Protein AF-A0A948VUN8-F1 (afdb_monomer_lite)

Secondary structure (DSSP, 8-state):
-EEEEEPPPTT--EEETTEEEEEEEEEEEEETTEEEEEEEEEEEE-S-TT--EEEEEEEEEEEEEEEEEEE-TTS-EEEEEE----HHHHHHHHHHHHHHH--SEEEE-

Structure (mmCIF, N/CA/C/O backbone):
data_AF-A0A948VUN8-F1
#
_entry.id   AF-A0A948VUN8-F1
#
loop_
_atom_site.group_PDB
_atom_site.id
_atom_site.type_symbol
_atom_site.label_atom_id
_atom_site.label_alt_id
_ato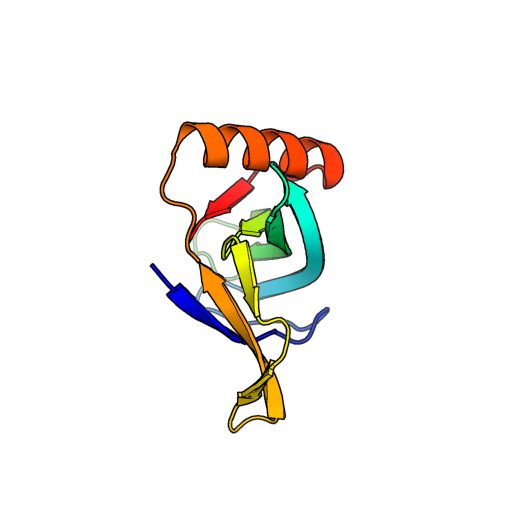m_site.label_comp_id
_atom_site.label_asym_id
_atom_site.label_entity_id
_atom_site.label_seq_id
_atom_site.pdbx_PDB_ins_code
_atom_site.Cartn_x
_atom_site.Cartn_y
_atom_site.Cartn_z
_atom_site.occupancy
_atom_site.B_iso_or_equiv
_atom_site.auth_seq_id
_atom_site.auth_comp_id
_atom_site.auth_asym_id
_atom_site.auth_atom_id
_atom_site.pdbx_PDB_model_num
ATOM 1 N N . MET A 1 1 ? -14.046 -5.494 5.015 1.00 91.62 1 MET A N 1
ATOM 2 C CA . MET A 1 1 ? -13.591 -6.898 5.180 1.00 91.62 1 MET A CA 1
ATOM 3 C C . MET A 1 1 ? -12.196 -6.859 5.771 1.00 91.62 1 MET A C 1
ATOM 5 O O . MET A 1 1 ? -11.383 -6.119 5.229 1.00 91.62 1 MET A O 1
ATOM 9 N N . THR A 1 2 ? -11.929 -7.596 6.853 1.00 96.75 2 THR A N 1
ATOM 10 C CA . THR A 1 2 ? -10.595 -7.626 7.479 1.00 96.75 2 THR A CA 1
ATOM 11 C C . THR A 1 2 ? -9.759 -8.764 6.907 1.00 96.75 2 THR A C 1
ATOM 13 O O . THR A 1 2 ? -10.237 -9.896 6.842 1.00 96.75 2 THR A O 1
ATOM 16 N N . VAL A 1 3 ? -8.527 -8.471 6.496 1.00 97.88 3 VAL A N 1
ATOM 17 C CA . VAL A 1 3 ? -7.569 -9.435 5.937 1.00 97.88 3 VAL A CA 1
ATOM 18 C C . VAL A 1 3 ? -6.181 -9.232 6.546 1.00 97.88 3 VAL A C 1
ATOM 20 O O . VAL A 1 3 ? -5.900 -8.192 7.143 1.00 97.88 3 VAL A O 1
ATOM 23 N N . LYS A 1 4 ? -5.311 -10.236 6.408 1.00 98.06 4 LYS A N 1
ATOM 24 C CA . LYS A 1 4 ? -3.911 -10.152 6.838 1.00 98.06 4 LYS A CA 1
ATOM 25 C C . LYS A 1 4 ? -3.060 -9.549 5.725 1.00 98.06 4 LYS A C 1
ATOM 27 O O . LYS A 1 4 ? -3.100 -10.030 4.595 1.00 98.06 4 LYS A O 1
ATOM 32 N N . TYR A 1 5 ? -2.286 -8.527 6.060 1.00 98.19 5 TYR A N 1
ATOM 33 C CA . TYR A 1 5 ? -1.264 -7.942 5.201 1.00 98.19 5 TYR A CA 1
ATOM 34 C C . TYR A 1 5 ? 0.113 -8.367 5.711 1.00 98.19 5 TYR A C 1
ATOM 36 O O . TYR A 1 5 ? 0.447 -8.116 6.869 1.00 98.19 5 TYR A O 1
ATOM 44 N N . VAL A 1 6 ? 0.896 -9.021 4.855 1.00 97.94 6 VAL A N 1
ATOM 45 C CA . VAL A 1 6 ? 2.285 -9.390 5.152 1.00 97.94 6 VAL A CA 1
ATOM 46 C C . VAL A 1 6 ? 3.185 -8.257 4.675 1.00 97.94 6 VAL A C 1
ATOM 48 O O . VAL A 1 6 ? 3.173 -7.926 3.489 1.00 97.94 6 VAL A O 1
ATOM 51 N N . HIS A 1 7 ? 3.961 -7.685 5.592 1.00 97.25 7 HIS A N 1
ATOM 52 C CA . HIS A 1 7 ? 4.913 -6.627 5.275 1.00 97.25 7 HIS A CA 1
ATOM 53 C C . HIS A 1 7 ? 6.055 -7.195 4.433 1.00 97.25 7 HIS A C 1
ATOM 55 O O . HIS A 1 7 ? 6.630 -8.229 4.776 1.00 97.25 7 HIS A O 1
ATOM 61 N N . GLN A 1 8 ? 6.359 -6.531 3.321 1.00 94.38 8 GLN A N 1
ATOM 62 C CA . GLN A 1 8 ? 7.451 -6.919 2.432 1.00 94.38 8 GLN A CA 1
ATOM 63 C C . GLN A 1 8 ? 8.737 -6.208 2.844 1.00 94.38 8 GLN A C 1
ATOM 65 O O . GLN A 1 8 ? 8.707 -5.100 3.382 1.00 94.38 8 GLN A O 1
ATOM 70 N N . GLU A 1 9 ? 9.872 -6.841 2.573 1.00 94.88 9 GLU A N 1
ATOM 71 C CA . GLU A 1 9 ? 11.153 -6.157 2.673 1.00 94.88 9 GLU A CA 1
ATOM 72 C C . GLU A 1 9 ? 11.235 -5.079 1.584 1.00 94.88 9 GLU A C 1
ATOM 74 O O . GLU A 1 9 ? 10.882 -5.314 0.427 1.00 94.88 9 GLU A O 1
ATOM 79 N N . LEU A 1 10 ? 11.664 -3.879 1.975 1.00 96.56 10 LEU A N 1
ATOM 80 C CA . LEU A 1 10 ? 11.832 -2.756 1.056 1.00 96.56 10 LEU A CA 1
ATOM 81 C C . LEU A 1 10 ? 13.157 -2.877 0.298 1.00 96.56 10 LEU A C 1
ATOM 83 O O . LEU A 1 10 ? 14.087 -3.538 0.762 1.00 96.56 10 LEU A O 1
ATOM 87 N N . GLU A 1 11 ? 13.244 -2.201 -0.845 1.00 96.56 11 GLU A N 1
ATOM 88 C CA . GLU A 1 11 ? 14.419 -2.185 -1.727 1.00 96.56 11 GLU A CA 1
ATOM 89 C C . GLU A 1 11 ? 14.813 -3.569 -2.272 1.00 96.56 11 GLU A C 1
ATOM 91 O O . GLU A 1 11 ? 15.966 -3.783 -2.648 1.00 96.56 11 GLU A O 1
ATOM 96 N N . GLN A 1 12 ? 13.870 -4.517 -2.327 1.00 95.31 12 GLN A N 1
ATOM 97 C CA . GLN A 1 12 ? 14.088 -5.839 -2.914 1.00 95.31 12 GLN A CA 1
ATOM 98 C C . GLN A 1 12 ? 13.285 -6.040 -4.197 1.00 95.31 12 GLN A C 1
ATOM 100 O O . GLN A 1 12 ? 12.090 -5.743 -4.256 1.00 95.31 12 GLN A O 1
ATOM 105 N N . ASP A 1 13 ? 13.948 -6.602 -5.208 1.00 95.88 13 ASP A N 1
ATOM 106 C CA . ASP A 1 13 ? 13.318 -6.978 -6.468 1.00 95.88 13 ASP A CA 1
ATOM 107 C C . ASP A 1 13 ? 12.373 -8.163 -6.269 1.00 95.88 13 ASP A C 1
ATOM 109 O O . ASP A 1 13 ? 12.779 -9.260 -5.873 1.00 95.88 13 ASP A O 1
ATOM 113 N N . VAL A 1 14 ? 11.111 -7.969 -6.639 1.00 94.69 14 VAL A N 1
ATOM 114 C CA . VAL A 1 14 ? 10.126 -9.041 -6.729 1.00 94.69 14 VAL A CA 1
ATOM 115 C C . VAL A 1 14 ? 9.822 -9.319 -8.194 1.00 94.69 14 VAL A C 1
ATOM 117 O O . VAL A 1 14 ? 9.148 -8.547 -8.880 1.00 94.69 14 VAL A O 1
ATOM 120 N N . TYR A 1 15 ? 10.337 -10.447 -8.676 1.00 94.75 15 TYR A N 1
ATOM 121 C CA . TYR A 1 15 ? 10.237 -10.847 -10.074 1.00 94.75 15 TYR A CA 1
ATOM 122 C C . TYR A 1 15 ? 8.869 -11.446 -10.418 1.00 94.75 15 TYR A C 1
ATOM 124 O O . TYR A 1 15 ? 8.294 -12.246 -9.679 1.00 94.75 15 TYR A O 1
ATOM 132 N N . PHE A 1 16 ? 8.385 -11.108 -11.607 1.00 92.12 16 PHE A N 1
ATOM 133 C CA . PHE A 1 16 ? 7.235 -11.709 -12.275 1.00 92.12 16 PHE A CA 1
ATOM 134 C C . PHE A 1 16 ? 7.583 -11.963 -13.754 1.00 92.12 16 PHE A C 1
ATOM 136 O O . PHE A 1 16 ? 8.567 -11.431 -14.257 1.00 92.12 16 PHE A O 1
ATOM 143 N N . PRO A 1 17 ? 6.809 -12.761 -14.513 1.00 92.31 17 PRO A N 1
ATOM 144 C CA . PRO A 1 17 ? 7.239 -13.208 -15.844 1.00 92.31 17 PRO A CA 1
ATOM 145 C C . PRO A 1 17 ? 7.616 -12.107 -16.852 1.00 92.31 17 PRO A C 1
ATOM 147 O O . PRO A 1 17 ? 8.394 -12.366 -17.763 1.00 92.31 17 PRO A O 1
ATOM 150 N N . ALA A 1 18 ? 7.065 -10.897 -16.712 1.00 91.75 18 ALA A N 1
ATOM 151 C CA . ALA A 1 18 ? 7.327 -9.775 -17.616 1.00 91.75 18 ALA A CA 1
ATOM 152 C C . ALA A 1 18 ? 8.366 -8.761 -17.083 1.00 91.75 18 ALA A C 1
ATOM 154 O O . ALA A 1 18 ? 8.729 -7.833 -17.813 1.00 91.75 18 ALA A O 1
ATOM 155 N N . GLY A 1 19 ? 8.864 -8.930 -15.853 1.00 94.38 19 GLY A N 1
ATOM 156 C CA . GLY A 1 19 ? 9.836 -8.026 -15.242 1.00 94.38 19 GLY A CA 1
ATOM 157 C C . GLY A 1 19 ? 9.865 -8.125 -13.719 1.00 94.38 19 GLY A C 1
ATOM 158 O O . GLY A 1 19 ? 9.773 -9.214 -13.160 1.00 94.38 19 GLY A O 1
ATOM 159 N N . TYR A 1 20 ? 9.994 -6.998 -13.033 1.00 95.56 20 TYR A N 1
ATOM 160 C CA . TYR A 1 20 ? 10.061 -6.969 -11.574 1.00 95.56 20 TYR A CA 1
ATOM 161 C C . TYR A 1 20 ? 9.474 -5.677 -11.016 1.00 95.56 20 TYR A C 1
ATOM 163 O O . TYR A 1 20 ? 9.342 -4.672 -11.719 1.00 95.56 20 TYR A O 1
ATOM 171 N N . TYR A 1 21 ? 9.077 -5.709 -9.750 1.00 95.94 21 TYR A N 1
ATOM 172 C CA . TYR A 1 21 ? 8.713 -4.514 -9.001 1.00 95.94 21 TYR A CA 1
ATOM 173 C C . TYR A 1 21 ? 9.543 -4.419 -7.728 1.00 95.94 21 TYR A C 1
ATOM 175 O O . TYR A 1 21 ? 9.992 -5.434 -7.203 1.00 95.94 21 TYR A O 1
ATOM 183 N N . VAL A 1 22 ? 9.729 -3.197 -7.237 1.00 97.12 22 VAL A N 1
ATOM 184 C CA . VAL A 1 22 ? 10.496 -2.915 -6.024 1.00 97.12 22 VAL A CA 1
ATOM 185 C C . VAL A 1 22 ? 9.641 -2.065 -5.089 1.00 97.12 22 VAL A C 1
ATOM 187 O O . VAL A 1 22 ? 9.363 -0.899 -5.403 1.00 97.12 22 VAL A O 1
ATOM 190 N N . PRO A 1 23 ? 9.194 -2.618 -3.948 1.00 97.00 23 PRO A N 1
ATOM 191 C CA . PRO A 1 23 ? 8.638 -1.827 -2.859 1.00 97.00 23 PRO A CA 1
ATOM 192 C C . PRO A 1 23 ? 9.717 -0.880 -2.326 1.00 97.00 23 PRO A C 1
ATOM 194 O O . PRO A 1 23 ? 10.738 -1.323 -1.812 1.00 97.00 23 PRO A O 1
ATOM 197 N N . HIS A 1 24 ? 9.499 0.423 -2.459 1.00 95.69 24 HIS A N 1
ATOM 198 C CA . HIS A 1 24 ? 10.463 1.451 -2.059 1.00 95.69 24 HIS A CA 1
ATOM 199 C C . HIS A 1 24 ? 10.163 2.007 -0.662 1.00 95.69 24 HIS A C 1
ATOM 201 O O . HIS A 1 24 ? 11.054 2.354 0.110 1.00 95.69 24 HIS A O 1
ATOM 207 N N . LYS A 1 25 ? 8.877 2.116 -0.326 1.00 97.12 25 LYS A N 1
ATOM 208 C CA . LYS A 1 25 ? 8.418 2.818 0.872 1.00 97.12 25 LYS A CA 1
ATOM 209 C C . LYS A 1 25 ? 7.112 2.217 1.371 1.00 97.12 25 LYS A C 1
ATOM 211 O O . LYS A 1 25 ? 6.243 1.897 0.568 1.00 97.12 25 LYS A O 1
ATOM 216 N N . GLU A 1 26 ? 6.946 2.129 2.684 1.00 98.12 26 GLU A N 1
ATOM 217 C CA . GLU A 1 26 ? 5.690 1.751 3.335 1.00 98.12 26 GLU A CA 1
ATOM 218 C C . GLU A 1 26 ? 5.337 2.795 4.396 1.00 98.12 26 GLU A C 1
ATOM 220 O O . GLU A 1 26 ? 6.175 3.161 5.219 1.00 98.12 26 GLU A O 1
ATOM 225 N N . GLU A 1 27 ? 4.105 3.297 4.363 1.00 97.56 27 GLU A N 1
ATOM 226 C CA . GLU A 1 27 ? 3.681 4.444 5.162 1.00 97.56 27 GLU A CA 1
ATOM 227 C C . GLU A 1 27 ? 2.253 4.300 5.688 1.00 97.56 27 GLU A C 1
ATOM 229 O O . GLU A 1 27 ? 1.404 3.607 5.119 1.00 97.56 27 GLU A O 1
ATOM 234 N N . ARG A 1 28 ? 1.969 5.033 6.770 1.00 97.38 28 ARG A N 1
ATOM 235 C CA . ARG A 1 28 ? 0.626 5.157 7.351 1.00 97.38 28 ARG A CA 1
ATOM 236 C C . ARG A 1 28 ? 0.108 6.583 7.203 1.00 97.38 28 ARG A C 1
ATOM 238 O O . ARG A 1 28 ? 0.559 7.504 7.882 1.00 97.38 28 ARG A O 1
ATOM 245 N N . LEU A 1 29 ? -0.884 6.764 6.338 1.00 96.06 29 LEU A N 1
ATOM 246 C CA . LEU A 1 29 ? -1.586 8.029 6.139 1.00 96.06 29 LEU A CA 1
ATOM 247 C C . LEU A 1 29 ? -2.747 8.152 7.131 1.00 96.06 29 LEU A C 1
ATOM 249 O O . LEU A 1 29 ? -3.646 7.315 7.153 1.00 96.06 29 LEU A O 1
ATOM 253 N N . LYS A 1 30 ? -2.796 9.236 7.906 1.00 94.38 30 LYS A N 1
ATOM 254 C CA . LYS A 1 30 ? -3.978 9.551 8.722 1.00 94.38 30 LYS A CA 1
ATOM 255 C C . LYS A 1 30 ? -5.090 10.116 7.837 1.00 94.38 30 LYS A C 1
ATOM 257 O O . LYS A 1 30 ? -4.925 11.178 7.245 1.00 94.38 30 LYS A O 1
ATOM 262 N N . CYS A 1 31 ? -6.229 9.432 7.781 1.00 87.44 31 CYS A N 1
ATOM 263 C CA . CYS A 1 31 ? -7.406 9.833 7.011 1.00 87.44 31 CYS A CA 1
ATOM 264 C C . CYS A 1 31 ? -8.677 9.546 7.822 1.00 87.44 31 CYS A C 1
ATOM 266 O O . CYS A 1 31 ? -8.891 8.421 8.269 1.00 87.44 31 CYS A O 1
ATOM 268 N N . ASN A 1 32 ? -9.517 10.563 8.040 1.00 84.44 32 ASN A N 1
ATOM 269 C CA . ASN A 1 32 ? -10.798 10.438 8.754 1.00 84.44 32 ASN A CA 1
ATOM 270 C C . ASN A 1 32 ? -10.691 9.757 10.135 1.00 84.44 32 ASN A C 1
ATOM 272 O O . ASN A 1 32 ? -11.537 8.955 10.518 1.00 84.44 32 ASN A O 1
ATOM 276 N N . GLY A 1 33 ? -9.621 10.054 10.881 1.00 89.44 33 GLY A N 1
ATOM 277 C CA . GLY A 1 33 ? -9.380 9.479 12.211 1.00 89.44 33 GLY A CA 1
ATOM 278 C C . GLY A 1 33 ? -8.900 8.023 12.209 1.00 89.44 33 GLY A C 1
ATOM 279 O O . GLY A 1 33 ? -8.714 7.454 13.281 1.00 89.44 33 GLY A O 1
ATOM 280 N N . ARG A 1 34 ? -8.667 7.431 11.033 1.00 95.00 34 ARG A N 1
ATOM 281 C CA . ARG A 1 34 ? -8.094 6.092 10.852 1.00 95.00 34 ARG A CA 1
ATOM 282 C C . ARG A 1 34 ? -6.721 6.193 10.193 1.00 95.00 34 ARG A C 1
ATOM 284 O O . ARG A 1 34 ? -6.398 7.198 9.557 1.00 95.00 34 ARG A O 1
ATOM 291 N N . GLU A 1 35 ? -5.913 5.151 10.333 1.00 97.56 35 GLU A N 1
ATOM 292 C CA . GLU A 1 35 ? -4.641 5.029 9.618 1.00 97.56 35 GLU A CA 1
ATOM 293 C C . GLU A 1 35 ? -4.828 4.146 8.388 1.00 97.56 35 GLU A C 1
ATOM 295 O O . GLU A 1 35 ? -5.354 3.042 8.488 1.00 97.56 35 GLU A O 1
ATOM 300 N N . VAL A 1 36 ? -4.420 4.647 7.229 1.00 98.12 36 VAL A N 1
ATOM 301 C CA . VAL A 1 36 ? -4.422 3.945 5.946 1.00 98.12 36 VAL A CA 1
ATOM 302 C C . VAL A 1 36 ? -2.998 3.506 5.654 1.00 98.12 36 VAL A C 1
ATOM 304 O O . VAL A 1 36 ? -2.103 4.346 5.585 1.00 98.12 36 VAL A O 1
ATOM 307 N N . LEU A 1 37 ? -2.796 2.207 5.465 1.00 98.56 37 LEU A N 1
ATOM 308 C CA . LEU A 1 37 ? -1.531 1.663 4.996 1.00 98.56 37 LEU A CA 1
ATOM 309 C C . LEU A 1 37 ? -1.422 1.860 3.485 1.00 98.56 37 LEU A C 1
ATOM 311 O O . LEU A 1 37 ? -2.362 1.538 2.755 1.00 98.56 37 LEU A O 1
ATOM 315 N N . TYR A 1 38 ? -0.277 2.349 3.020 1.00 98.44 38 TYR A N 1
ATOM 316 C CA . TYR A 1 38 ? 0.061 2.340 1.604 1.00 98.44 38 TYR A CA 1
ATOM 317 C C . TYR A 1 38 ? 1.548 2.070 1.374 1.00 98.44 38 TYR A C 1
ATOM 319 O O . TYR A 1 38 ? 2.397 2.374 2.211 1.00 98.44 38 TYR A O 1
ATOM 327 N N . ILE A 1 39 ? 1.839 1.481 0.220 1.00 98.31 39 ILE A N 1
ATOM 328 C CA . ILE A 1 39 ? 3.174 1.119 -0.241 1.00 98.31 39 ILE A CA 1
ATOM 329 C C . ILE A 1 39 ? 3.435 1.920 -1.503 1.00 98.31 39 ILE A C 1
ATOM 331 O O . ILE A 1 39 ? 2.570 1.955 -2.374 1.00 98.31 39 ILE A O 1
ATOM 335 N N . VAL A 1 40 ? 4.608 2.528 -1.626 1.00 98.31 40 VAL A N 1
ATOM 336 C CA . VAL A 1 40 ? 5.090 3.136 -2.869 1.00 98.31 40 VAL A CA 1
ATOM 337 C C . VAL A 1 40 ? 6.186 2.251 -3.427 1.00 98.31 40 VAL A C 1
ATOM 339 O O . VAL A 1 40 ? 7.050 1.778 -2.689 1.00 98.31 40 VAL A O 1
ATOM 342 N N . GLY A 1 41 ? 6.167 2.039 -4.731 1.00 97.38 41 GLY A N 1
ATOM 343 C CA . GLY A 1 41 ? 7.205 1.291 -5.416 1.00 97.38 41 GLY A CA 1
ATOM 344 C C . GLY A 1 41 ? 7.337 1.713 -6.864 1.00 97.38 41 GLY A C 1
ATOM 345 O O . GLY A 1 41 ? 6.647 2.617 -7.345 1.00 97.38 41 GLY A O 1
ATOM 346 N N . TYR A 1 42 ? 8.227 1.034 -7.564 1.00 96.19 42 TYR A N 1
ATOM 347 C CA . TYR A 1 42 ? 8.380 1.159 -9.003 1.00 96.19 42 TYR A CA 1
ATOM 348 C C . TYR A 1 42 ? 8.372 -0.220 -9.640 1.00 96.19 42 TYR A C 1
ATOM 350 O O . TYR A 1 42 ? 8.707 -1.223 -9.014 1.00 96.19 42 TYR A O 1
ATOM 358 N N . VAL A 1 43 ? 7.945 -0.271 -10.891 1.00 95.38 43 VAL A N 1
ATOM 359 C CA . VAL A 1 43 ? 7.910 -1.495 -11.682 1.00 95.38 43 VAL A CA 1
ATOM 360 C C . VAL A 1 43 ? 8.704 -1.297 -12.955 1.00 95.38 43 VAL A C 1
ATOM 362 O O . VAL A 1 43 ? 8.685 -0.219 -13.555 1.00 95.38 43 VAL A O 1
ATOM 365 N N . MET A 1 44 ? 9.390 -2.355 -13.363 1.00 94.88 44 MET A N 1
ATOM 366 C CA . MET A 1 44 ? 10.114 -2.440 -14.614 1.00 94.88 44 MET A CA 1
ATOM 367 C C . MET A 1 44 ? 9.564 -3.601 -15.436 1.00 94.88 44 MET A C 1
ATOM 369 O O . MET A 1 44 ? 9.506 -4.740 -14.983 1.00 94.88 44 MET A O 1
ATOM 373 N N . ILE A 1 45 ? 9.164 -3.294 -16.664 1.00 94.25 45 ILE A N 1
ATOM 374 C CA . ILE A 1 45 ? 8.818 -4.258 -17.699 1.00 94.25 45 ILE A CA 1
ATOM 375 C C . ILE A 1 45 ? 10.000 -4.314 -18.657 1.00 94.25 45 ILE A C 1
ATOM 377 O O . ILE A 1 45 ? 10.239 -3.369 -19.409 1.00 94.25 45 ILE A O 1
ATOM 381 N N . GLU A 1 46 ? 10.734 -5.418 -18.620 1.00 89.88 46 GLU A N 1
ATOM 382 C CA . GLU A 1 46 ? 11.926 -5.638 -19.449 1.00 89.88 46 GLU A CA 1
ATOM 383 C C . GLU A 1 46 ? 11.793 -6.855 -20.372 1.00 89.88 46 GLU A C 1
ATOM 385 O O . GLU A 1 46 ? 12.422 -6.909 -21.426 1.00 89.88 46 GLU A O 1
ATOM 390 N N . SER A 1 47 ? 10.914 -7.800 -20.026 1.00 81.38 47 SER A N 1
ATOM 391 C CA . SER A 1 47 ? 10.708 -9.051 -20.761 1.00 81.38 47 SER A CA 1
ATOM 392 C C . SER A 1 47 ? 9.422 -9.011 -21.590 1.00 81.38 47 SER A C 1
ATOM 394 O O . SER A 1 47 ? 8.572 -9.896 -21.491 1.00 81.38 47 SER A O 1
ATOM 396 N N . SER A 1 48 ? 9.247 -7.966 -22.408 1.00 75.88 48 SER A N 1
ATOM 397 C CA . SER A 1 48 ? 8.101 -7.844 -23.318 1.00 75.88 48 SER A CA 1
ATOM 398 C C . SER A 1 48 ? 8.535 -7.877 -24.786 1.00 75.88 48 SER A C 1
ATOM 400 O O . SER A 1 48 ? 9.537 -7.280 -25.174 1.00 75.88 48 SER A O 1
ATOM 402 N N . CYS A 1 49 ? 7.754 -8.554 -25.636 1.00 82.69 49 CYS A N 1
ATOM 403 C CA . CYS A 1 49 ? 8.036 -8.645 -27.074 1.00 82.69 49 CYS A CA 1
ATOM 404 C C . CYS A 1 49 ? 7.906 -7.305 -27.825 1.00 82.69 49 CYS A C 1
ATOM 406 O O . CYS A 1 49 ? 8.311 -7.217 -2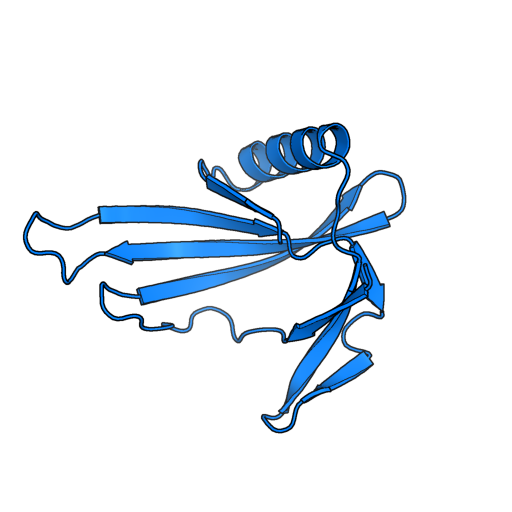8.982 1.00 82.69 49 CYS A O 1
ATOM 408 N N . CYS A 1 50 ? 7.351 -6.270 -27.183 1.00 77.81 50 CYS A N 1
ATOM 409 C CA . CYS A 1 50 ? 7.040 -4.981 -27.801 1.00 77.81 50 CYS A CA 1
ATOM 410 C C . CYS A 1 50 ? 7.767 -3.784 -27.158 1.00 77.81 50 CYS A C 1
ATOM 412 O O . CYS A 1 50 ? 7.435 -2.646 -27.485 1.00 77.81 50 CYS A O 1
ATOM 414 N N . GLY A 1 51 ? 8.755 -4.009 -26.281 1.00 82.94 51 GLY A N 1
ATOM 415 C CA . GLY A 1 51 ? 9.593 -2.950 -25.699 1.00 82.94 51 GLY A CA 1
ATOM 416 C C . GLY A 1 51 ? 9.709 -3.002 -24.175 1.00 82.94 51 GLY A C 1
ATOM 417 O O . GLY A 1 51 ? 9.321 -3.985 -23.544 1.00 82.94 51 GLY A O 1
ATOM 418 N N . THR A 1 52 ? 10.247 -1.932 -23.586 1.00 89.81 52 THR A N 1
ATOM 419 C CA . THR A 1 52 ? 10.377 -1.767 -22.133 1.00 89.81 52 THR A CA 1
ATOM 420 C C . THR A 1 52 ? 9.479 -0.647 -21.617 1.00 89.81 52 THR A C 1
ATOM 422 O O . THR A 1 52 ? 9.189 0.316 -22.330 1.00 89.81 52 THR A O 1
ATOM 425 N N . ALA A 1 53 ? 9.020 -0.771 -20.375 1.00 91.62 53 ALA A N 1
ATOM 426 C CA . ALA A 1 53 ? 8.236 0.256 -19.698 1.00 91.62 53 ALA A CA 1
ATOM 427 C C . ALA A 1 53 ? 8.602 0.303 -18.214 1.00 91.62 53 ALA A C 1
ATOM 429 O O . ALA A 1 53 ? 8.979 -0.708 -17.631 1.00 91.62 53 ALA A O 1
ATOM 430 N N . ASN A 1 54 ? 8.480 1.472 -17.596 1.00 93.19 54 ASN A N 1
ATOM 431 C CA . ASN A 1 54 ? 8.592 1.615 -16.151 1.00 93.19 54 ASN A CA 1
ATOM 432 C C . ASN A 1 54 ? 7.635 2.696 -15.659 1.00 93.19 54 ASN A C 1
ATOM 434 O O . ASN A 1 54 ? 7.278 3.607 -16.411 1.00 93.19 54 ASN A O 1
ATOM 438 N N . TRP A 1 55 ? 7.192 2.560 -14.415 1.00 94.88 55 TRP A N 1
ATOM 439 C CA . TRP A 1 55 ? 6.425 3.588 -13.726 1.00 94.88 55 TRP A CA 1
ATOM 440 C C . TRP A 1 55 ? 6.501 3.396 -12.213 1.00 94.88 55 TRP A C 1
ATOM 442 O O . TRP A 1 55 ? 6.767 2.298 -11.721 1.00 94.88 55 TRP A O 1
ATOM 452 N N . SER A 1 56 ? 6.223 4.472 -11.482 1.00 96.19 56 SER A N 1
ATOM 453 C CA . SER A 1 56 ? 5.996 4.426 -10.040 1.00 96.19 56 SER A CA 1
ATOM 454 C C . SER A 1 56 ? 4.524 4.152 -9.744 1.00 96.19 56 SER A C 1
ATOM 456 O O . SER A 1 56 ? 3.633 4.633 -10.453 1.00 96.19 56 SER A O 1
ATOM 458 N N . TYR A 1 57 ? 4.262 3.401 -8.683 1.00 96.94 57 TYR A N 1
ATOM 459 C CA . TYR A 1 57 ? 2.921 3.066 -8.226 1.00 96.94 57 TYR A CA 1
ATOM 460 C C . TYR A 1 57 ? 2.792 3.289 -6.721 1.00 96.94 57 TYR A C 1
ATOM 462 O O . TYR A 1 57 ? 3.783 3.283 -5.990 1.00 96.94 57 TYR A O 1
ATOM 470 N N . ALA A 1 58 ? 1.553 3.424 -6.261 1.00 98.19 58 ALA A N 1
ATOM 471 C CA . ALA A 1 58 ? 1.197 3.172 -4.879 1.00 98.19 58 ALA A CA 1
ATOM 472 C C . ALA A 1 58 ? 0.140 2.068 -4.779 1.00 98.19 58 ALA A C 1
ATOM 474 O O . ALA A 1 58 ? -0.730 1.945 -5.637 1.00 98.19 58 ALA A O 1
ATOM 475 N N . LEU A 1 59 ? 0.212 1.268 -3.724 1.00 98.19 59 LEU A N 1
ATOM 476 C CA . LEU A 1 59 ? -0.745 0.219 -3.394 1.00 98.19 59 LEU A CA 1
ATOM 477 C C . LEU A 1 59 ? -1.324 0.510 -2.015 1.00 98.19 59 LEU A C 1
ATOM 479 O O . LEU A 1 59 ? -0.570 0.750 -1.077 1.00 98.19 59 LEU A O 1
ATOM 483 N N . VAL A 1 60 ? -2.644 0.471 -1.882 1.00 98.44 60 VAL A N 1
ATOM 484 C CA . VAL A 1 60 ? -3.368 0.742 -0.638 1.00 98.44 60 VAL A CA 1
ATOM 485 C C . VAL A 1 60 ? -4.081 -0.536 -0.189 1.00 98.44 60 VAL A C 1
ATOM 487 O O . VAL A 1 60 ? -5.194 -0.804 -0.650 1.00 98.44 60 VAL A O 1
ATOM 490 N N . PRO A 1 61 ? -3.476 -1.335 0.712 1.00 98.25 61 PRO A N 1
ATOM 491 C CA . PRO A 1 61 ? -4.142 -2.501 1.284 1.00 98.25 61 PRO A CA 1
ATOM 492 C C . PRO A 1 61 ? -5.427 -2.136 2.030 1.00 98.25 61 PRO A C 1
ATOM 494 O O . PRO A 1 61 ? -6.467 -2.762 1.837 1.00 98.25 61 PRO A O 1
ATOM 497 N N . GLY A 1 62 ? -5.372 -1.094 2.865 1.00 98.12 62 GLY A N 1
ATOM 498 C CA . GLY A 1 62 ? -6.545 -0.556 3.541 1.00 98.12 62 GLY A CA 1
ATOM 499 C C . GLY A 1 62 ? -6.251 0.094 4.886 1.00 98.12 62 GLY A C 1
ATOM 500 O O . GLY A 1 62 ? -5.140 0.560 5.139 1.00 98.12 62 GLY A O 1
ATOM 501 N N . TYR A 1 63 ? -7.263 0.154 5.751 1.00 98.25 63 TYR A N 1
ATOM 502 C CA . TYR A 1 63 ? -7.113 0.708 7.094 1.00 98.25 63 TYR A CA 1
ATOM 503 C C . TYR A 1 63 ? -6.378 -0.255 8.010 1.00 98.25 63 TYR A C 1
ATOM 505 O O . TYR A 1 63 ? -6.755 -1.418 8.092 1.00 98.25 63 TYR A O 1
ATOM 513 N N . VAL A 1 64 ? -5.404 0.235 8.767 1.00 98.19 64 VAL A N 1
ATOM 514 C CA . VAL A 1 64 ? -4.751 -0.547 9.818 1.00 98.19 64 VAL A CA 1
ATOM 515 C C . VAL A 1 64 ? -5.742 -0.763 10.962 1.00 98.19 64 VAL A C 1
ATOM 517 O O . VAL A 1 64 ? -6.242 0.196 11.553 1.00 98.19 64 VAL A O 1
ATOM 520 N N . VAL A 1 65 ? -6.044 -2.028 11.249 1.00 97.88 65 VAL A N 1
ATOM 521 C CA . VAL A 1 65 ? -6.845 -2.455 12.407 1.00 97.88 65 VAL A CA 1
ATOM 522 C C . VAL A 1 65 ? -5.920 -2.841 13.554 1.00 97.88 65 VAL A C 1
ATOM 524 O O . VAL A 1 65 ? -6.155 -2.436 14.688 1.00 97.88 65 VAL A O 1
ATOM 527 N N . ASP A 1 66 ? -4.865 -3.593 13.244 1.00 97.88 66 ASP A N 1
ATOM 528 C CA . ASP A 1 66 ? -3.849 -4.013 14.202 1.00 97.88 66 ASP A CA 1
ATOM 529 C C . ASP A 1 66 ? -2.480 -4.053 13.516 1.00 97.88 66 ASP A C 1
ATOM 531 O O . ASP A 1 66 ? -2.337 -4.649 12.445 1.00 97.88 66 ASP A O 1
ATOM 535 N N . TRP A 1 67 ? -1.501 -3.355 14.089 1.00 98.06 67 TRP A N 1
ATOM 536 C CA . TRP A 1 67 ? -0.221 -3.075 13.439 1.00 98.06 67 TRP A CA 1
ATOM 537 C C . TRP A 1 67 ? 0.850 -4.066 13.875 1.00 98.06 67 TRP A C 1
ATOM 539 O O . TRP A 1 67 ? 1.233 -4.076 15.044 1.00 98.06 67 TRP A O 1
ATOM 549 N N . GLN A 1 68 ? 1.377 -4.832 12.916 1.00 97.56 68 GLN A N 1
ATOM 550 C CA . GLN A 1 68 ? 2.494 -5.765 13.108 1.00 97.56 68 GLN A CA 1
ATOM 551 C C . GLN A 1 68 ? 2.306 -6.673 14.337 1.00 97.56 68 GLN A C 1
ATOM 553 O O . GLN A 1 68 ? 3.249 -6.931 15.086 1.00 97.56 68 GLN A O 1
ATOM 558 N N . SER A 1 69 ? 1.073 -7.130 14.569 1.00 97.38 69 SER A N 1
ATOM 559 C CA . SER A 1 69 ? 0.708 -7.910 15.754 1.00 97.38 69 SER A CA 1
ATOM 560 C C . SER A 1 69 ? 1.039 -9.393 15.640 1.00 97.38 69 SER A C 1
ATOM 562 O O . SER A 1 69 ? 1.067 -10.105 16.644 1.00 97.38 69 SER A O 1
ATOM 564 N N . GLU A 1 70 ? 1.331 -9.858 14.428 1.00 97.44 70 GLU A N 1
ATOM 565 C CA . GLU A 1 70 ? 1.729 -11.228 14.145 1.00 97.44 70 GLU A CA 1
ATOM 566 C C . GLU A 1 70 ? 3.036 -11.272 13.338 1.00 97.44 70 GLU A C 1
ATOM 568 O O . GLU A 1 70 ? 3.514 -10.278 12.788 1.00 97.44 70 GLU A O 1
ATOM 573 N N . THR A 1 71 ? 3.622 -12.462 13.248 1.00 97.88 71 THR A N 1
ATOM 574 C CA . THR A 1 71 ? 4.765 -12.763 12.383 1.00 97.88 71 THR A CA 1
ATOM 575 C C . THR A 1 71 ? 4.444 -14.035 11.612 1.00 97.88 71 THR A C 1
ATOM 577 O O . THR A 1 71 ? 3.939 -14.995 12.197 1.00 97.88 71 THR A O 1
ATOM 580 N N . ASN A 1 72 ? 4.679 -14.043 10.301 1.00 96.56 72 ASN A N 1
ATOM 581 C CA . ASN A 1 72 ? 4.412 -15.220 9.475 1.00 96.56 72 ASN A CA 1
ATOM 582 C C . ASN A 1 72 ? 5.522 -16.285 9.610 1.00 96.56 72 ASN A C 1
ATOM 584 O O . ASN A 1 72 ? 6.535 -16.082 10.276 1.00 96.56 72 ASN A O 1
ATOM 588 N N . GLU A 1 73 ? 5.350 -17.424 8.935 1.00 96.12 73 GLU A N 1
ATOM 589 C CA . GLU A 1 73 ? 6.319 -18.536 8.943 1.00 96.12 73 GLU A CA 1
ATOM 590 C C . GLU A 1 73 ? 7.701 -18.153 8.383 1.00 96.12 73 GLU A C 1
ATOM 592 O O . GLU A 1 73 ? 8.701 -18.784 8.716 1.00 96.12 73 GLU A O 1
ATOM 597 N N . SER A 1 74 ? 7.768 -17.104 7.559 1.00 94.69 74 SER A N 1
ATOM 598 C CA . SER A 1 74 ? 9.005 -16.557 6.992 1.00 94.69 74 SER A CA 1
ATOM 599 C C . SER A 1 74 ? 9.660 -15.490 7.877 1.00 94.69 74 SER A C 1
ATOM 601 O O . SER A 1 74 ? 10.664 -14.912 7.475 1.00 94.69 74 SER A O 1
ATOM 603 N N . GLY A 1 75 ? 9.115 -15.209 9.066 1.00 96.38 75 GLY A N 1
ATOM 604 C CA . GLY A 1 75 ? 9.648 -14.192 9.976 1.00 96.38 75 GLY A CA 1
ATOM 605 C C . GLY A 1 75 ? 9.255 -12.751 9.628 1.00 96.38 75 GLY A C 1
ATOM 606 O O . GLY A 1 75 ? 9.770 -11.823 10.248 1.00 96.38 75 GLY A O 1
ATOM 607 N N . LEU A 1 76 ? 8.348 -12.543 8.669 1.00 96.88 76 LEU A N 1
ATOM 608 C CA . LEU A 1 76 ? 7.896 -11.213 8.262 1.00 96.88 76 LEU A CA 1
ATOM 609 C C . LEU A 1 76 ? 6.748 -10.719 9.155 1.00 96.88 76 LEU A C 1
ATOM 611 O O . LEU A 1 76 ? 5.851 -11.511 9.476 1.00 96.88 76 LEU A O 1
ATOM 615 N N . PRO A 1 77 ? 6.722 -9.424 9.525 1.00 98.19 77 PRO A N 1
ATOM 616 C CA . PRO A 1 77 ? 5.610 -8.840 10.265 1.00 98.19 77 PRO A CA 1
ATOM 617 C C . PRO A 1 77 ? 4.290 -8.971 9.504 1.00 98.19 77 PRO A C 1
ATOM 619 O O . PRO A 1 77 ? 4.253 -8.924 8.270 1.00 98.19 77 PRO A O 1
ATOM 622 N N . VAL A 1 78 ? 3.188 -9.082 10.243 1.00 98.50 78 VAL A N 1
ATOM 623 C CA . VAL A 1 78 ? 1.833 -9.164 9.693 1.00 98.50 78 VAL A CA 1
ATOM 624 C C . VAL A 1 78 ? 0.912 -8.200 10.432 1.00 98.50 78 VAL A C 1
ATOM 626 O O . VAL A 1 78 ? 0.847 -8.212 11.660 1.00 98.50 78 VAL A O 1
ATOM 629 N N . SER A 1 79 ? 0.177 -7.390 9.671 1.00 98.56 79 SER A N 1
ATOM 630 C CA . SER A 1 79 ? -0.873 -6.504 10.180 1.00 98.56 79 SER A CA 1
ATOM 631 C C . SER A 1 79 ? -2.259 -7.023 9.813 1.00 98.56 79 SER A C 1
ATOM 633 O O . SER A 1 79 ? -2.457 -7.613 8.747 1.00 98.56 79 SER A O 1
ATOM 635 N N . ALA A 1 80 ? -3.247 -6.740 10.658 1.00 98.38 80 ALA A N 1
ATOM 636 C CA . ALA A 1 80 ? -4.650 -6.849 10.282 1.00 98.38 80 ALA A CA 1
ATOM 637 C C . ALA A 1 80 ? -5.094 -5.532 9.642 1.00 98.38 80 ALA A C 1
ATOM 639 O O . ALA A 1 80 ? -4.960 -4.465 10.248 1.00 98.38 80 ALA A O 1
ATOM 640 N N . ILE A 1 81 ? -5.642 -5.604 8.430 1.00 98.31 81 ILE A N 1
ATOM 641 C CA . ILE A 1 81 ? -6.150 -4.435 7.710 1.00 98.31 81 ILE A CA 1
ATOM 642 C C . ILE A 1 81 ? -7.607 -4.624 7.308 1.00 98.31 81 ILE A C 1
ATOM 644 O O . ILE A 1 81 ? -8.052 -5.742 7.063 1.00 98.31 81 ILE A O 1
ATOM 648 N N . GLU A 1 82 ? -8.358 -3.533 7.217 1.00 98.06 82 GLU A N 1
ATOM 649 C CA . GLU A 1 82 ? -9.715 -3.499 6.677 1.00 98.06 82 GLU A CA 1
ATOM 650 C C . GLU A 1 82 ? -9.698 -2.871 5.282 1.00 98.06 82 GLU A C 1
ATOM 652 O O . GLU A 1 82 ? -9.350 -1.699 5.125 1.00 98.06 82 GLU A O 1
ATOM 657 N N . VAL A 1 83 ? -10.105 -3.644 4.272 1.00 97.69 83 VAL A N 1
ATOM 658 C CA . VAL A 1 83 ? -10.204 -3.165 2.886 1.00 97.69 83 VAL A CA 1
ATOM 659 C C . VAL A 1 83 ? -11.212 -2.021 2.801 1.00 97.69 83 VAL A C 1
ATOM 661 O O . VAL A 1 83 ? -12.339 -2.126 3.295 1.00 97.69 83 VAL A O 1
ATOM 664 N N . ILE A 1 84 ? -10.806 -0.942 2.139 1.00 97.19 84 ILE A N 1
ATOM 665 C CA . ILE A 1 84 ? -11.606 0.269 1.945 1.00 97.19 84 ILE A CA 1
ATOM 666 C C . ILE A 1 84 ? -12.541 0.013 0.772 1.00 97.19 84 ILE A C 1
ATOM 668 O O . ILE A 1 84 ? -12.048 -0.091 -0.337 1.00 97.19 84 ILE A O 1
ATOM 672 N N . ALA A 1 85 ? -13.852 -0.107 0.973 1.00 95.44 85 ALA A N 1
ATOM 673 C CA . ALA A 1 85 ? -14.801 -0.370 -0.122 1.00 95.44 85 ALA A CA 1
ATOM 674 C C . ALA A 1 85 ? -15.470 0.896 -0.686 1.00 95.44 85 ALA A C 1
ATOM 676 O O . ALA A 1 85 ? -16.027 0.857 -1.775 1.00 95.44 85 ALA A O 1
ATOM 677 N N . ASP A 1 86 ? -15.440 1.999 0.062 1.00 95.81 86 ASP A N 1
ATOM 678 C CA . ASP A 1 86 ? -16.109 3.246 -0.307 1.00 95.81 86 ASP A CA 1
ATOM 679 C C . ASP A 1 86 ? -15.319 4.003 -1.388 1.00 95.81 86 ASP A C 1
ATOM 681 O O . ASP A 1 86 ? -14.160 4.370 -1.177 1.00 95.81 86 ASP A O 1
ATOM 685 N N . ASP A 1 87 ? -15.948 4.233 -2.541 1.00 96.25 87 ASP A N 1
ATOM 686 C CA . ASP A 1 87 ? -15.310 4.855 -3.705 1.00 96.25 87 ASP A CA 1
ATOM 687 C C . ASP A 1 87 ? -14.952 6.332 -3.496 1.00 96.25 87 ASP A C 1
ATOM 689 O O . ASP A 1 87 ? -13.915 6.784 -3.993 1.00 96.25 87 ASP A O 1
ATOM 693 N N . GLU A 1 88 ? -15.750 7.089 -2.740 1.00 95.94 88 GLU A N 1
ATOM 694 C CA . GLU A 1 88 ? -15.436 8.492 -2.447 1.00 95.94 88 GLU A CA 1
ATOM 695 C C . GLU A 1 88 ? -14.230 8.570 -1.511 1.00 95.94 88 GLU A C 1
ATOM 697 O O . GLU A 1 88 ? -13.296 9.340 -1.745 1.00 95.94 88 GLU A O 1
ATOM 702 N N . VAL A 1 89 ? -14.162 7.681 -0.520 1.00 95.75 89 VAL A N 1
ATOM 703 C CA . VAL A 1 89 ? -12.989 7.598 0.355 1.00 95.75 89 VAL A CA 1
ATOM 704 C C . VAL A 1 89 ? -11.744 7.137 -0.410 1.00 95.75 89 VAL A C 1
ATOM 706 O O . VAL A 1 89 ? -10.662 7.701 -0.227 1.00 95.75 89 VAL A O 1
ATOM 709 N N . ARG A 1 90 ? -11.872 6.156 -1.317 1.00 97.44 90 ARG A N 1
ATOM 710 C CA . ARG A 1 90 ? -10.775 5.742 -2.215 1.00 97.44 90 ARG A CA 1
ATOM 711 C C . ARG A 1 90 ? -10.278 6.910 -3.061 1.00 97.44 90 ARG A C 1
ATOM 713 O O . ARG A 1 90 ? -9.070 7.075 -3.227 1.00 97.44 90 ARG A O 1
ATOM 720 N N . LYS A 1 91 ? -11.183 7.726 -3.599 1.00 96.69 91 LYS A N 1
ATOM 721 C CA . LYS A 1 91 ? -10.854 8.900 -4.415 1.00 96.69 91 LYS A CA 1
ATOM 722 C C . LYS A 1 91 ? -10.087 9.960 -3.621 1.00 96.69 91 LYS A C 1
ATOM 724 O O . LYS A 1 91 ? -9.085 10.473 -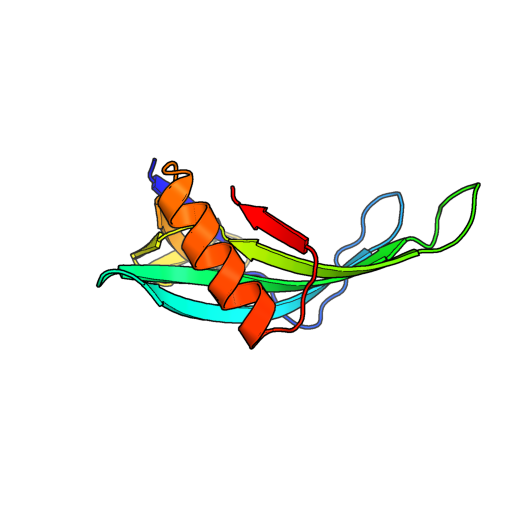4.125 1.00 96.69 91 LYS A O 1
ATOM 729 N N . ASP A 1 92 ? -10.489 10.232 -2.384 1.00 95.88 92 ASP A N 1
ATOM 730 C CA . ASP A 1 92 ? -9.808 11.191 -1.504 1.00 95.88 92 ASP A CA 1
ATOM 731 C C . ASP A 1 92 ? -8.400 10.723 -1.109 1.00 95.88 92 ASP A C 1
ATOM 733 O O . ASP A 1 92 ? -7.422 11.477 -1.205 1.00 95.88 92 ASP A O 1
ATOM 737 N N . ILE A 1 93 ? -8.270 9.452 -0.718 1.00 97.31 93 ILE A N 1
ATOM 738 C CA . ILE A 1 93 ? -6.979 8.829 -0.396 1.00 97.31 93 ILE A CA 1
ATOM 739 C C . ILE A 1 93 ? -6.063 8.853 -1.620 1.00 97.31 93 ILE A C 1
ATOM 741 O O . ILE A 1 93 ? -4.916 9.289 -1.524 1.00 97.31 93 ILE A O 1
ATOM 745 N N . ARG A 1 94 ? -6.579 8.455 -2.788 1.00 97.81 94 ARG A N 1
ATOM 746 C CA . ARG A 1 94 ? -5.852 8.483 -4.063 1.00 97.81 94 ARG A CA 1
ATOM 747 C C . ARG A 1 94 ? -5.306 9.873 -4.354 1.00 97.81 94 ARG A C 1
ATOM 749 O O . ARG A 1 94 ? -4.110 10.012 -4.587 1.00 97.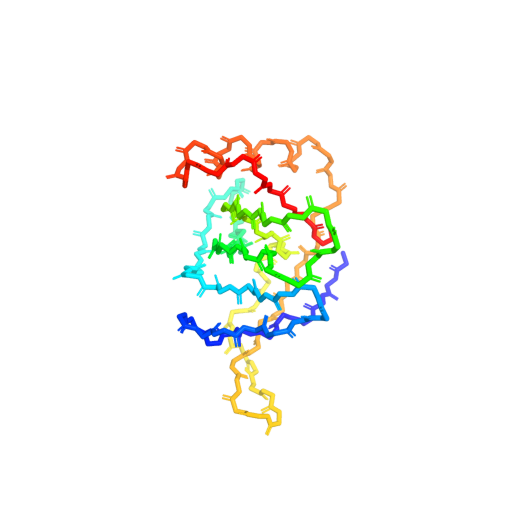81 94 ARG A O 1
ATOM 756 N N . GLY A 1 95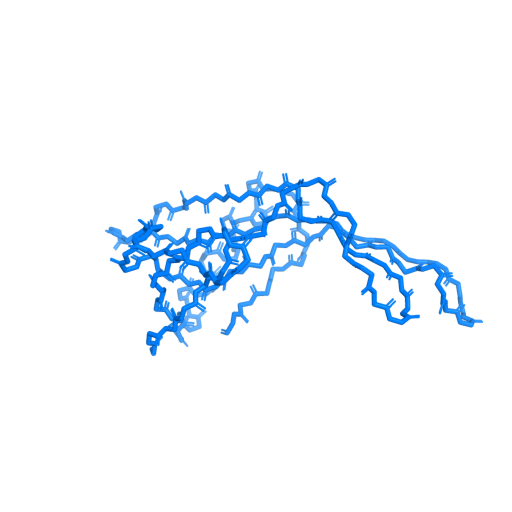 ? -6.152 10.900 -4.295 1.00 96.62 95 GLY A N 1
ATOM 757 C CA . GLY A 1 95 ? -5.729 12.275 -4.554 1.00 96.62 95 GLY A CA 1
ATOM 758 C C . GLY A 1 95 ? -4.673 12.777 -3.565 1.00 96.62 95 GLY A C 1
ATOM 759 O O . GLY A 1 95 ? -3.818 13.580 -3.938 1.00 96.62 95 GLY A O 1
ATOM 760 N N . THR A 1 96 ? -4.703 12.296 -2.322 1.00 96.44 96 THR A N 1
ATOM 761 C CA . THR A 1 96 ? -3.702 12.625 -1.299 1.00 96.44 96 THR A CA 1
ATOM 762 C C . THR A 1 96 ? -2.359 11.955 -1.596 1.00 96.44 96 THR A C 1
ATOM 764 O O . THR A 1 96 ? -1.337 12.638 -1.639 1.00 96.44 96 THR A O 1
ATOM 767 N N . ILE A 1 97 ? -2.362 10.648 -1.875 1.00 97.50 97 ILE A N 1
ATOM 768 C CA . ILE A 1 97 ? -1.148 9.867 -2.163 1.00 97.50 97 ILE A CA 1
ATOM 769 C C . ILE A 1 97 ? -0.487 10.329 -3.467 1.00 97.50 97 ILE A C 1
ATOM 771 O O . ILE A 1 97 ? 0.718 10.557 -3.487 1.00 97.50 97 ILE A O 1
ATOM 775 N N . GLN A 1 98 ? -1.259 10.549 -4.537 1.00 97.12 98 GLN A N 1
ATOM 776 C CA . GLN A 1 98 ? -0.719 11.032 -5.818 1.00 97.12 98 GLN A CA 1
ATOM 777 C C . GLN A 1 98 ? 0.030 12.362 -5.661 1.00 97.12 98 GLN A C 1
ATOM 779 O O . GLN A 1 98 ? 1.075 12.564 -6.274 1.00 97.12 98 GLN A O 1
ATOM 784 N N . LYS A 1 99 ? -0.481 13.271 -4.820 1.00 95.69 99 LYS A N 1
ATOM 785 C CA . LYS A 1 99 ? 0.177 14.556 -4.538 1.00 95.69 99 LYS A CA 1
ATOM 786 C C . LYS A 1 99 ? 1.427 14.394 -3.676 1.00 95.69 99 LYS A C 1
ATOM 788 O O . LYS A 1 99 ? 2.412 15.077 -3.936 1.00 95.69 99 LYS A O 1
ATOM 793 N N . ALA A 1 100 ? 1.371 13.541 -2.655 1.00 95.69 100 ALA A N 1
ATOM 794 C CA . ALA A 1 100 ? 2.471 13.349 -1.713 1.00 95.69 100 ALA A CA 1
ATOM 795 C C . ALA A 1 100 ? 3.664 12.619 -2.348 1.00 95.69 100 ALA A C 1
ATOM 797 O O . ALA A 1 100 ? 4.804 13.025 -2.151 1.00 95.69 100 ALA A O 1
ATOM 798 N N . GLU A 1 101 ? 3.392 11.583 -3.141 1.00 96.25 101 GLU A N 1
ATOM 799 C CA . GLU A 1 101 ? 4.408 10.656 -3.655 1.00 96.25 101 GLU A CA 1
ATOM 800 C C . GLU A 1 101 ? 4.715 10.867 -5.146 1.00 96.25 101 GLU A C 1
ATOM 802 O O . GLU A 1 101 ? 5.554 10.175 -5.711 1.00 96.25 101 GLU A O 1
ATOM 807 N N . GLN A 1 102 ? 4.029 11.812 -5.805 1.00 93.75 102 GLN A N 1
ATOM 808 C CA . GLN A 1 102 ? 4.172 12.105 -7.240 1.00 93.75 102 GLN A CA 1
ATOM 809 C C . GLN A 1 102 ? 3.972 10.874 -8.147 1.00 93.75 102 GLN A C 1
ATOM 811 O O . GLN A 1 102 ? 4.532 10.788 -9.241 1.00 93.75 102 GLN A O 1
ATOM 816 N N . VAL A 1 103 ? 3.143 9.922 -7.710 1.00 95.00 103 VAL A N 1
ATOM 817 C CA . VAL A 1 103 ? 2.788 8.723 -8.479 1.00 95.00 103 VAL A CA 1
ATOM 818 C C . VAL A 1 103 ? 1.533 8.957 -9.313 1.00 95.00 103 VAL A C 1
ATOM 820 O O . VAL A 1 103 ? 0.593 9.623 -8.880 1.00 95.00 103 VAL A O 1
ATOM 823 N N . SER A 1 104 ? 1.488 8.382 -10.515 1.00 88.44 104 SER A N 1
ATOM 824 C CA . SER A 1 104 ? 0.294 8.424 -11.368 1.00 88.44 104 SER A CA 1
ATOM 825 C C . SER A 1 104 ? -0.673 7.285 -11.049 1.00 88.44 104 SER A C 1
ATOM 827 O O . SER A 1 104 ? -1.889 7.489 -11.067 1.00 88.44 104 SER A O 1
ATOM 829 N N . ASN A 1 105 ? -0.142 6.108 -10.710 1.00 95.25 105 ASN A N 1
ATOM 830 C CA . ASN A 1 105 ? -0.924 4.909 -10.457 1.00 95.25 105 ASN A CA 1
ATOM 831 C C . ASN A 1 105 ? -1.087 4.655 -8.948 1.00 95.25 105 ASN A C 1
ATOM 833 O O . ASN A 1 105 ? -0.099 4.596 -8.222 1.00 95.25 105 ASN A O 1
ATOM 837 N N . VAL A 1 106 ? -2.333 4.510 -8.486 1.00 98.06 106 VAL A N 1
ATOM 838 C CA . VAL A 1 106 ? -2.668 4.136 -7.104 1.00 98.06 106 VAL A CA 1
ATOM 839 C C . VAL A 1 106 ? -3.696 3.017 -7.159 1.00 98.06 106 VAL A C 1
ATOM 841 O O . VAL A 1 106 ? -4.801 3.222 -7.649 1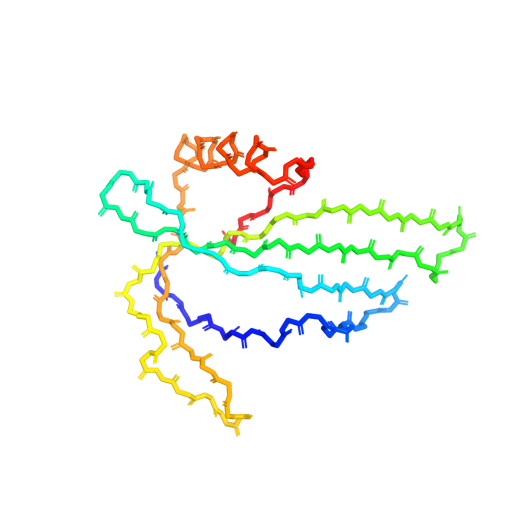.00 98.06 106 VAL A O 1
ATOM 844 N N . GLU A 1 107 ? -3.379 1.848 -6.640 1.00 97.75 107 GLU A N 1
ATOM 845 C CA . GLU A 1 107 ? -4.302 0.716 -6.643 1.00 97.75 107 GLU A CA 1
ATOM 846 C C . GLU A 1 107 ? -4.767 0.391 -5.229 1.00 97.75 107 GLU A C 1
ATOM 848 O O . GLU A 1 107 ? -4.062 0.641 -4.253 1.00 97.75 107 GLU A O 1
ATOM 853 N N . PHE A 1 108 ? -5.979 -0.141 -5.118 1.00 97.88 108 PHE A N 1
ATOM 854 C CA . PHE A 1 108 ? -6.586 -0.557 -3.855 1.00 97.88 108 PHE A CA 1
ATOM 855 C C . PHE A 1 108 ? -6.861 -2.057 -3.918 1.00 97.88 108 PHE A C 1
ATOM 857 O O . PHE A 1 108 ? -7.187 -2.571 -4.989 1.00 97.88 108 PHE A O 1
ATOM 864 N N . TRP A 1 109 ? -6.741 -2.740 -2.781 1.00 96.69 109 TRP A N 1
ATOM 865 C CA . TRP A 1 109 ? -7.203 -4.125 -2.643 1.00 96.69 109 TRP A CA 1
ATOM 866 C C . TRP A 1 109 ? -8.728 -4.253 -2.718 1.00 96.69 109 TRP A C 1
ATOM 868 O O . TRP A 1 109 ? -9.440 -3.240 -2.502 1.00 96.69 109 TRP A O 1
#

Sequence (109 aa):
MTVKYVHQELEQDVYFPAGYYVPHKEERLKCNGREVLYIVGYVMIESSCCGTANWSYALVPGYVVDWQSETNESGLPVSAIEVIADDEVRKDIRGTIQKAEQVSNVEFW

pLDDT: mean 95.32, std 4.21, range [75.88, 98.56]

Radius of gyration: 14.78 Å; chains: 1; bounding box: 30×33×44 Å

Foldseek 3Di:
DKDKDWDDDAPDWDDDPQFTKGFHDWDWDDDPNFTWIKTKIKTWGCRDPVHIDMFIEMETAATFPAFQPDADPVRTGMTIHDFDPDPVSVVVVVVVCCVVVVGPYYYGD